Protein AF-A0A8T5BB69-F1 (afdb_monomer)

Secondary structure (DSSP, 8-state):
----------EEEEEESSHHHHHHHHHTTPEEEEEETTEEEEEEE-

Sequence (46 aa):
MRRYTRWPDEYISRVARTVEETFGLVESGFEYVCEIDGAKIFRKRK

Radius of gyration: 14.27 Å; Cα contacts (8 Å, |Δi|>4): 62; chains: 1; bounding box: 35×19×40 Å

Solvent-accessible surface area (backbone atoms only — not comparable to full-atom values): 2891 Å² total; per-residue (Å²): 133,88,81,78,84,74,74,77,81,56,63,51,75,50,76,25,77,46,70,68,52,43,50,56,39,48,76,72,62,31,42,81,75,52,69,56,94,79,31,39,31,29,40,29,80,110

Mean predicted aligned error: 7.95 Å

Structure (mmCIF, N/CA/C/O backbone):
data_AF-A0A8T5BB69-F1
#
_entry.id   AF-A0A8T5BB69-F1
#
loop_
_atom_site.group_PDB
_atom_site.id
_atom_site.type_symbol
_atom_site.label_atom_id
_atom_site.label_alt_id
_atom_site.label_comp_id
_atom_site.label_asym_id
_atom_site.label_entity_id
_atom_site.label_seq_id
_atom_site.pdbx_PDB_ins_code
_atom_site.Cartn_x
_atom_site.Cartn_y
_atom_site.Cartn_z
_atom_site.occupancy
_atom_site.B_iso_or_equiv
_atom_site.auth_seq_id
_atom_site.auth_comp_id
_atom_site.auth_asym_id
_atom_site.auth_atom_id
_atom_site.pdbx_PDB_model_num
ATOM 1 N N . MET A 1 1 ? 26.395 -9.800 -31.731 1.00 44.50 1 MET A N 1
ATOM 2 C CA . MET A 1 1 ? 25.957 -10.074 -30.342 1.00 44.50 1 MET A CA 1
ATOM 3 C C . MET A 1 1 ? 25.308 -8.818 -29.769 1.00 44.50 1 MET A C 1
ATOM 5 O O . MET A 1 1 ? 26.022 -7.877 -29.447 1.00 44.50 1 MET A O 1
ATOM 9 N N . ARG A 1 2 ? 23.971 -8.743 -29.711 1.00 51.22 2 ARG A N 1
ATOM 10 C CA . ARG A 1 2 ? 23.267 -7.606 -29.091 1.00 51.22 2 ARG A CA 1
ATOM 11 C C . ARG A 1 2 ? 23.279 -7.802 -27.575 1.00 51.22 2 ARG A C 1
ATOM 13 O O . ARG A 1 2 ? 22.589 -8.680 -27.069 1.00 51.22 2 ARG A O 1
ATOM 20 N N . ARG A 1 3 ? 24.105 -7.032 -26.863 1.00 50.28 3 ARG A N 1
ATOM 21 C CA . ARG A 1 3 ? 24.086 -6.985 -25.396 1.00 50.28 3 ARG A CA 1
ATOM 22 C C . ARG A 1 3 ? 22.867 -6.165 -24.979 1.00 50.28 3 ARG A C 1
ATOM 24 O O . ARG A 1 3 ? 22.877 -4.947 -25.105 1.00 50.28 3 ARG A O 1
ATOM 31 N N . TYR A 1 4 ? 21.810 -6.831 -24.531 1.00 49.84 4 TYR A N 1
ATOM 32 C CA . TYR A 1 4 ? 20.752 -6.167 -23.780 1.00 49.84 4 TYR A CA 1
ATOM 33 C C . TYR A 1 4 ? 21.259 -5.986 -22.351 1.00 49.84 4 TYR A C 1
ATOM 35 O O . TYR A 1 4 ? 21.197 -6.916 -21.550 1.00 49.84 4 TYR A O 1
ATOM 43 N N . THR A 1 5 ? 21.787 -4.808 -22.025 1.00 54.59 5 THR A N 1
ATOM 44 C CA . THR A 1 5 ? 22.009 -4.422 -20.627 1.00 54.59 5 THR A CA 1
ATOM 45 C C . THR A 1 5 ? 20.642 -4.112 -20.026 1.00 54.59 5 THR A C 1
ATOM 47 O O . THR A 1 5 ? 20.192 -2.971 -20.009 1.00 54.59 5 THR A O 1
ATOM 50 N N . ARG A 1 6 ? 19.912 -5.159 -19.632 1.00 54.59 6 ARG A N 1
AT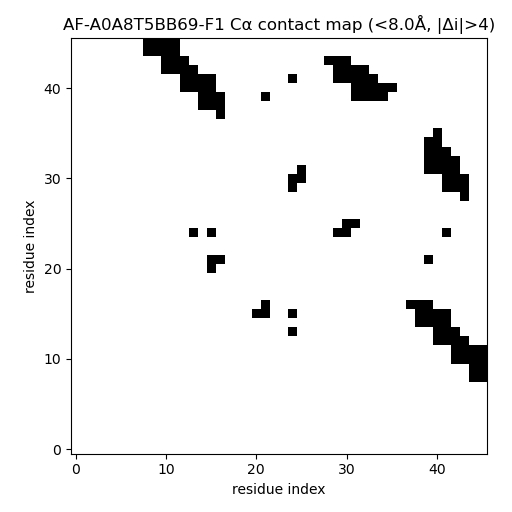OM 51 C CA . ARG A 1 6 ? 18.625 -5.027 -18.951 1.00 54.59 6 ARG A CA 1
ATOM 52 C C . ARG A 1 6 ? 18.918 -4.643 -17.507 1.00 54.59 6 ARG A C 1
ATOM 54 O O . ARG A 1 6 ? 19.196 -5.511 -16.690 1.00 54.59 6 ARG A O 1
ATOM 61 N N . TRP A 1 7 ? 18.910 -3.346 -17.222 1.00 51.53 7 TRP A N 1
ATOM 62 C CA . TRP A 1 7 ? 18.864 -2.854 -15.851 1.00 51.53 7 TRP A CA 1
ATOM 63 C C . TRP A 1 7 ? 17.566 -3.384 -15.227 1.00 51.53 7 TRP A C 1
ATOM 65 O O . TRP A 1 7 ? 16.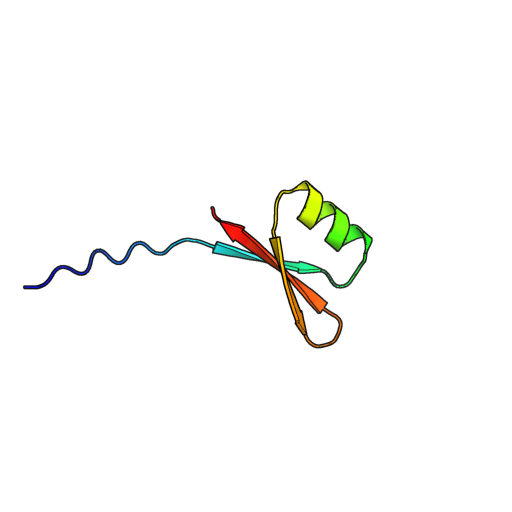495 -3.117 -15.780 1.00 51.53 7 TRP A O 1
ATOM 75 N N . PRO A 1 8 ? 17.596 -4.198 -14.159 1.00 62.66 8 PRO A N 1
ATOM 76 C CA . PRO A 1 8 ? 16.389 -4.405 -13.394 1.00 62.66 8 PRO A CA 1
ATOM 77 C C . PRO A 1 8 ? 16.169 -3.091 -12.653 1.00 62.66 8 PRO A C 1
ATOM 79 O O . PRO A 1 8 ? 16.867 -2.794 -11.691 1.00 62.66 8 PRO A O 1
ATOM 82 N N . ASP A 1 9 ? 15.251 -2.255 -13.129 1.00 65.88 9 ASP A N 1
ATOM 83 C CA . ASP A 1 9 ? 14.661 -1.242 -12.270 1.00 65.88 9 ASP A CA 1
ATOM 84 C C . ASP A 1 9 ? 14.097 -1.978 -11.038 1.00 65.88 9 ASP A C 1
ATOM 86 O O . ASP A 1 9 ? 13.032 -2.597 -11.093 1.00 65.88 9 ASP A O 1
ATOM 90 N N . GLU A 1 10 ? 14.864 -2.013 -9.950 1.00 69.44 10 GLU A N 1
ATOM 91 C CA . GLU A 1 10 ? 14.454 -2.639 -8.702 1.00 69.44 10 GLU A CA 1
ATOM 92 C C . GLU A 1 10 ? 13.360 -1.758 -8.095 1.00 69.44 10 GLU A C 1
ATOM 94 O O . GLU A 1 10 ? 13.617 -0.719 -7.492 1.00 69.44 10 GLU A O 1
ATOM 99 N N . TYR A 1 11 ? 12.105 -2.134 -8.312 1.00 74.94 11 TYR A N 1
ATOM 100 C CA . TYR A 1 11 ? 10.972 -1.506 -7.648 1.00 74.94 11 TYR A CA 1
ATOM 101 C C . TYR A 1 11 ? 10.684 -2.243 -6.345 1.00 74.94 11 TYR A C 1
ATOM 103 O O . TYR A 1 11 ? 10.633 -3.473 -6.316 1.00 74.94 11 TYR A O 1
ATOM 111 N N . ILE A 1 12 ? 10.446 -1.492 -5.272 1.00 78.19 12 ILE A N 1
ATOM 112 C CA . ILE A 1 12 ? 9.958 -2.046 -4.011 1.00 78.19 12 ILE A CA 1
ATOM 113 C C . ILE A 1 12 ? 8.439 -1.893 -4.014 1.00 78.19 12 ILE A C 1
ATOM 115 O O . ILE A 1 12 ? 7.920 -0.775 -3.984 1.00 78.19 12 ILE A O 1
ATOM 119 N N . SER A 1 13 ? 7.733 -3.021 -4.063 1.00 81.81 13 SER A N 1
ATOM 120 C CA . SER A 1 13 ? 6.277 -3.077 -3.932 1.00 81.81 13 SER A CA 1
ATOM 121 C C . SER A 1 13 ? 5.897 -3.430 -2.498 1.00 81.81 13 SER A C 1
ATOM 123 O O . SER A 1 13 ? 6.420 -4.386 -1.925 1.00 81.81 13 SER A O 1
ATOM 125 N N . ARG A 1 14 ? 4.991 -2.652 -1.909 1.00 84.81 14 ARG A N 1
ATOM 126 C CA . ARG A 1 14 ? 4.442 -2.857 -0.563 1.00 84.81 14 ARG A CA 1
ATOM 127 C C . ARG A 1 14 ? 2.924 -2.861 -0.652 1.00 84.81 14 ARG A C 1
ATOM 129 O O . ARG A 1 14 ? 2.352 -2.166 -1.485 1.00 84.81 14 ARG A O 1
ATOM 136 N N . VAL A 1 15 ? 2.278 -3.646 0.195 1.00 87.69 15 VAL A N 1
ATOM 137 C CA . VAL A 1 15 ? 0.819 -3.723 0.266 1.00 87.69 15 VAL A CA 1
ATOM 138 C C . VAL A 1 15 ? 0.407 -3.286 1.660 1.00 87.69 15 VAL A C 1
ATOM 140 O O . VAL A 1 15 ? 0.999 -3.754 2.626 1.00 87.69 15 VAL A O 1
ATOM 143 N N . ALA A 1 16 ? -0.586 -2.408 1.751 1.00 88.75 16 ALA A N 1
ATOM 144 C CA . ALA A 1 16 ? -1.225 -2.037 3.003 1.00 88.75 16 ALA A CA 1
ATOM 145 C C . ALA A 1 16 ? -2.690 -2.460 2.975 1.00 88.75 16 ALA A C 1
ATOM 147 O O . ALA A 1 16 ? -3.398 -2.262 1.984 1.00 88.75 16 ALA A O 1
ATOM 148 N N . ARG A 1 17 ? -3.150 -3.033 4.085 1.00 87.31 17 ARG A N 1
ATOM 149 C CA . ARG A 1 17 ? -4.567 -3.381 4.287 1.00 87.31 17 ARG A CA 1
ATOM 150 C C . ARG A 1 17 ? -5.249 -2.438 5.269 1.00 87.31 17 ARG A C 1
ATOM 152 O O . ARG A 1 17 ? -6.470 -2.420 5.360 1.00 87.31 17 ARG A O 1
ATOM 159 N N . THR A 1 18 ? -4.456 -1.661 5.999 1.00 88.06 18 THR A N 1
ATOM 160 C CA . THR A 1 18 ? -4.922 -0.704 6.993 1.00 88.06 1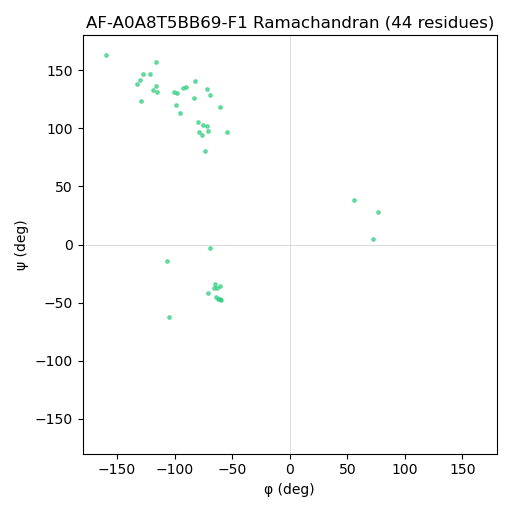8 THR A CA 1
ATOM 161 C C . THR A 1 18 ? -4.555 0.716 6.589 1.00 88.06 18 THR A C 1
ATOM 163 O O . T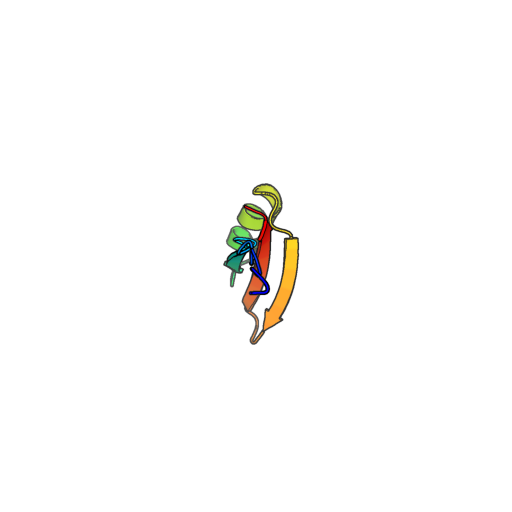HR A 1 18 ? -3.631 0.971 5.807 1.00 88.06 18 THR A O 1
ATOM 166 N N . VAL A 1 19 ? -5.316 1.663 7.128 1.00 87.06 19 VAL A N 1
ATOM 167 C CA . VAL A 1 19 ? -5.091 3.089 6.903 1.00 87.06 19 VAL A CA 1
ATOM 168 C C . VAL A 1 19 ? -3.758 3.527 7.526 1.00 87.06 19 VAL A C 1
ATOM 170 O O . VAL A 1 19 ? -3.024 4.289 6.906 1.00 87.06 19 VAL A O 1
ATOM 173 N N . GLU A 1 20 ? -3.392 2.984 8.689 1.00 89.06 20 GLU A N 1
ATOM 174 C CA . GLU A 1 20 ? -2.117 3.275 9.364 1.00 89.06 20 GLU A CA 1
ATOM 175 C C . GLU A 1 20 ? -0.898 2.843 8.533 1.00 89.06 20 GLU A C 1
ATOM 177 O O . GLU A 1 20 ? 0.019 3.637 8.322 1.00 89.06 20 GLU A O 1
ATOM 182 N N . GLU A 1 21 ? -0.906 1.627 7.973 1.00 86.50 21 GLU A N 1
ATOM 183 C CA . GLU A 1 21 ? 0.158 1.185 7.057 1.00 86.50 21 GLU A CA 1
ATOM 184 C C . GLU A 1 21 ? 0.210 2.038 5.785 1.00 86.50 21 GLU A C 1
ATOM 186 O O . GLU A 1 21 ? 1.289 2.340 5.277 1.00 86.50 21 GLU A O 1
ATOM 191 N N . THR A 1 22 ? -0.956 2.445 5.275 1.00 87.12 22 THR A N 1
ATOM 192 C CA . THR A 1 22 ? -1.050 3.320 4.101 1.00 87.12 22 THR A CA 1
ATOM 193 C C . THR A 1 22 ? -0.365 4.658 4.366 1.00 87.12 22 THR A C 1
ATOM 195 O O . THR A 1 22 ? 0.440 5.091 3.544 1.00 87.12 22 THR A O 1
ATOM 198 N N . PHE A 1 23 ? -0.621 5.284 5.517 1.00 88.62 23 PHE A N 1
ATOM 199 C CA . PHE A 1 23 ? 0.048 6.527 5.902 1.00 88.62 23 PHE A CA 1
ATOM 200 C C . PHE A 1 23 ? 1.566 6.351 5.979 1.00 88.62 23 PHE A C 1
ATOM 202 O O . PHE A 1 23 ? 2.286 7.110 5.335 1.00 88.62 23 PHE A O 1
ATOM 209 N N . GLY A 1 24 ? 2.056 5.293 6.633 1.00 89.62 24 GLY A N 1
ATOM 210 C CA . GLY A 1 24 ? 3.497 5.030 6.717 1.00 89.62 24 GLY A CA 1
ATOM 211 C C . GLY A 1 24 ? 4.168 4.812 5.352 1.00 89.62 24 GLY A C 1
ATOM 212 O O . GLY A 1 24 ? 5.306 5.240 5.139 1.00 89.62 24 GLY A O 1
ATOM 213 N N . LEU A 1 25 ? 3.472 4.180 4.400 1.00 87.75 25 LEU A N 1
ATOM 214 C CA . LEU A 1 25 ? 3.965 3.999 3.029 1.00 87.75 25 LEU A CA 1
ATOM 215 C C . LEU A 1 25 ? 3.972 5.313 2.241 1.00 87.75 25 LEU A C 1
ATOM 217 O O . LEU A 1 25 ? 4.951 5.590 1.547 1.00 87.75 25 LEU A O 1
ATOM 221 N N . VAL A 1 26 ? 2.930 6.133 2.379 1.00 86.81 26 VAL A N 1
ATOM 222 C CA . VAL A 1 26 ? 2.847 7.456 1.742 1.00 86.81 26 VAL A CA 1
ATOM 223 C C . VAL A 1 26 ? 3.935 8.389 2.284 1.00 86.81 26 VAL A C 1
ATOM 225 O O . VAL A 1 26 ? 4.654 9.000 1.496 1.00 86.81 26 VAL A O 1
ATOM 228 N N . GLU A 1 27 ? 4.141 8.438 3.603 1.00 87.56 27 GLU A N 1
ATOM 229 C CA . GLU A 1 27 ? 5.210 9.231 4.233 1.00 87.56 27 GLU A CA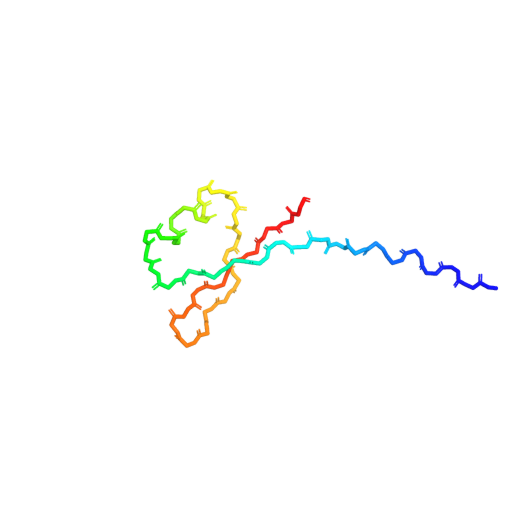 1
ATOM 230 C C . GLU A 1 27 ? 6.611 8.730 3.860 1.00 87.56 27 GLU A C 1
ATOM 232 O O . GLU A 1 27 ? 7.532 9.518 3.654 1.00 87.56 27 GLU A O 1
ATOM 237 N N . SER A 1 28 ? 6.771 7.416 3.680 1.00 86.06 28 SER A N 1
ATOM 238 C CA . SER A 1 28 ? 8.011 6.822 3.167 1.00 86.06 28 SER A CA 1
ATOM 239 C C . SER A 1 28 ? 8.271 7.138 1.685 1.00 86.06 28 SER A C 1
ATOM 241 O O . SER A 1 28 ? 9.311 6.736 1.144 1.00 86.06 28 SER A O 1
ATOM 243 N N . GLY A 1 29 ? 7.356 7.838 1.009 1.00 86.62 29 GLY A N 1
ATOM 244 C CA . GLY A 1 29 ? 7.461 8.217 -0.397 1.00 86.62 29 GLY A CA 1
ATOM 245 C C . GLY A 1 29 ? 7.162 7.068 -1.355 1.00 86.62 29 GLY A C 1
ATOM 246 O O . GLY A 1 29 ? 7.743 7.013 -2.440 1.00 86.62 29 GLY A O 1
ATOM 247 N N . PHE A 1 30 ? 6.330 6.109 -0.947 1.00 89.19 30 PHE A N 1
ATOM 248 C CA . PHE A 1 30 ? 5.758 5.160 -1.889 1.00 89.19 30 PHE A CA 1
ATOM 249 C C . PHE A 1 30 ? 4.546 5.775 -2.581 1.00 89.19 30 PHE A C 1
ATOM 251 O O . PHE A 1 30 ? 3.706 6.427 -1.966 1.00 89.19 30 PHE A O 1
ATOM 258 N N . GLU A 1 31 ? 4.434 5.498 -3.870 1.00 87.44 31 GLU A N 1
ATOM 259 C CA . GLU A 1 31 ? 3.340 5.964 -4.700 1.00 87.44 31 GLU A CA 1
ATOM 260 C C . GLU A 1 31 ? 2.230 4.915 -4.733 1.00 87.44 31 GLU A C 1
ATOM 262 O O . GLU A 1 31 ? 2.493 3.716 -4.884 1.00 87.44 31 GLU A O 1
ATOM 267 N N . TYR A 1 32 ? 0.986 5.361 -4.564 1.00 87.44 32 TYR A N 1
ATOM 268 C CA . TYR A 1 32 ? -0.182 4.496 -4.684 1.00 87.44 32 TYR A CA 1
ATOM 269 C C . TYR A 1 32 ? -0.369 4.078 -6.144 1.00 87.44 32 TYR A C 1
ATOM 271 O O . TYR A 1 32 ? -0.404 4.922 -7.037 1.00 87.44 32 TYR A O 1
ATOM 279 N N . VAL A 1 33 ? -0.508 2.773 -6.381 1.00 88.56 33 VAL A N 1
ATOM 280 C CA . VAL A 1 33 ? -0.679 2.222 -7.730 1.00 88.56 33 VAL A CA 1
ATOM 281 C C . VAL A 1 33 ? -2.124 1.806 -7.959 1.00 88.56 33 VAL A C 1
ATOM 283 O O . VAL A 1 33 ? -2.777 2.321 -8.860 1.00 88.56 33 VAL A O 1
ATOM 286 N N . CYS A 1 34 ? -2.611 0.849 -7.171 1.00 89.38 34 CYS A N 1
ATOM 287 C CA . CYS A 1 34 ? -3.928 0.234 -7.330 1.00 89.38 34 CYS 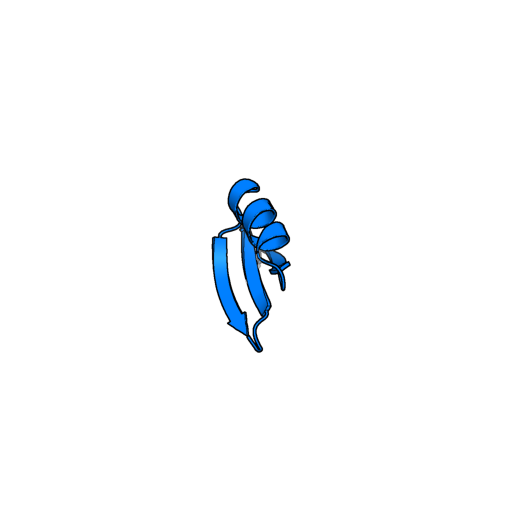A CA 1
ATOM 288 C C . CYS A 1 34 ? -4.368 -0.430 -6.026 1.00 89.38 34 CYS A C 1
ATOM 290 O O . CYS A 1 34 ? -3.548 -0.725 -5.161 1.00 89.38 34 CYS A O 1
ATOM 292 N N . GLU A 1 35 ? -5.657 -0.724 -5.920 1.00 90.44 35 GLU A N 1
ATOM 293 C CA . GLU A 1 35 ? -6.234 -1.524 -4.845 1.00 90.44 35 GLU A CA 1
ATOM 294 C C . GLU A 1 35 ? -6.797 -2.815 -5.439 1.00 90.44 35 GLU A C 1
ATOM 296 O O . GLU A 1 35 ? -7.496 -2.779 -6.452 1.00 90.44 35 GLU A O 1
ATOM 301 N N . ILE A 1 36 ? -6.465 -3.955 -4.835 1.00 87.38 36 ILE A N 1
ATOM 302 C CA . ILE A 1 36 ? -6.961 -5.273 -5.239 1.00 87.38 36 ILE A CA 1
ATOM 303 C C . ILE A 1 36 ? -7.500 -5.956 -3.988 1.00 87.38 36 ILE A C 1
ATOM 305 O O . ILE A 1 36 ? -6.768 -6.099 -3.012 1.00 87.38 36 ILE A O 1
ATOM 309 N N . ASP A 1 37 ? -8.768 -6.370 -4.013 1.00 85.19 37 ASP A N 1
ATOM 310 C CA . ASP A 1 37 ? -9.408 -7.093 -2.900 1.00 85.19 37 ASP A CA 1
ATOM 311 C C . ASP A 1 37 ? -9.345 -6.328 -1.554 1.00 85.19 37 ASP A C 1
ATOM 313 O O . ASP A 1 37 ? -9.080 -6.885 -0.490 1.00 85.19 37 ASP A O 1
ATOM 317 N N . GLY A 1 38 ? -9.501 -4.997 -1.606 1.00 82.69 38 GLY A N 1
ATOM 318 C CA . GLY A 1 38 ? -9.384 -4.111 -0.439 1.00 82.69 38 GLY A CA 1
ATOM 319 C C . GLY A 1 38 ? -7.952 -3.912 0.082 1.00 82.69 38 GLY A C 1
ATOM 320 O O . GLY A 1 38 ? -7.755 -3.249 1.099 1.00 82.69 38 GLY A O 1
ATOM 321 N N . ALA A 1 39 ? -6.941 -4.462 -0.595 1.00 84.88 39 ALA A N 1
ATOM 322 C CA . ALA A 1 39 ? -5.534 -4.249 -0.282 1.00 84.88 39 ALA A CA 1
ATOM 323 C C . ALA A 1 39 ? -4.935 -3.187 -1.216 1.00 84.88 39 ALA A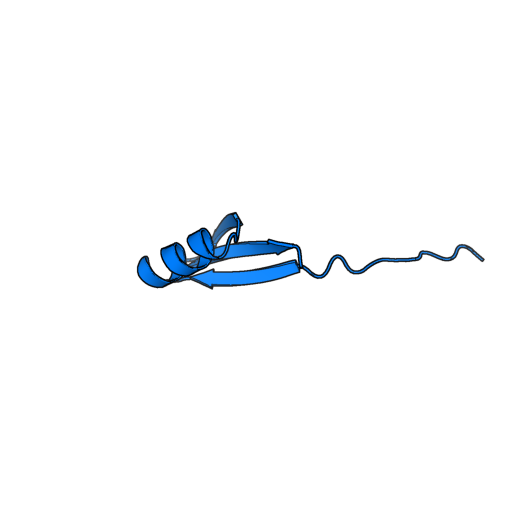 C 1
ATOM 325 O O . ALA A 1 39 ? -4.908 -3.352 -2.438 1.00 84.88 39 ALA A O 1
ATOM 326 N N . LYS A 1 40 ? -4.436 -2.086 -0.647 1.00 89.50 40 LYS A N 1
ATOM 327 C CA . LYS A 1 40 ? -3.812 -0.986 -1.390 1.00 89.50 40 LYS A CA 1
ATOM 328 C C . LYS A 1 40 ? -2.354 -1.319 -1.688 1.00 89.50 40 LYS A C 1
ATOM 330 O O . LYS A 1 40 ? -1.579 -1.632 -0.787 1.00 89.50 40 LYS A O 1
ATOM 335 N N . ILE A 1 41 ? -1.973 -1.241 -2.955 1.00 89.19 41 ILE A N 1
ATOM 336 C CA . ILE A 1 41 ? -0.631 -1.538 -3.450 1.00 89.19 41 ILE A CA 1
ATOM 337 C C . ILE A 1 41 ? 0.117 -0.230 -3.677 1.00 89.19 41 ILE A C 1
ATOM 339 O O . ILE A 1 41 ? -0.358 0.679 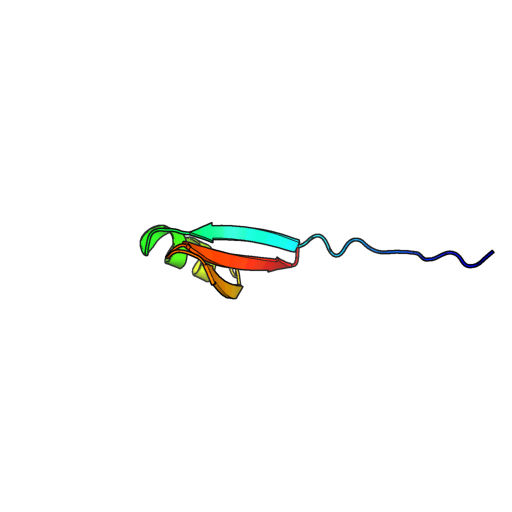-4.361 1.00 89.19 41 ILE A O 1
ATOM 343 N N . PHE A 1 42 ? 1.329 -0.188 -3.144 1.00 89.81 42 PHE A N 1
ATOM 344 C CA . PHE A 1 42 ? 2.246 0.929 -3.219 1.00 89.81 42 PHE A CA 1
ATOM 345 C C . PHE A 1 42 ? 3.551 0.498 -3.878 1.00 89.81 42 PHE A C 1
ATOM 347 O O . PHE A 1 42 ? 4.017 -0.634 -3.720 1.00 89.81 42 PHE A O 1
ATOM 354 N N . ARG A 1 43 ? 4.168 1.416 -4.614 1.00 87.44 43 ARG A N 1
ATOM 355 C CA . ARG A 1 43 ? 5.425 1.199 -5.329 1.00 87.44 43 ARG A CA 1
ATOM 356 C C . ARG A 1 43 ? 6.373 2.352 -5.054 1.00 87.44 43 ARG A C 1
ATOM 358 O O . ARG A 1 43 ? 5.986 3.509 -5.137 1.00 87.44 43 ARG A O 1
ATOM 365 N N . LYS A 1 44 ? 7.643 2.035 -4.834 1.00 84.94 44 LYS A N 1
ATOM 366 C CA . LYS A 1 44 ? 8.727 3.018 -4.796 1.00 84.94 44 LYS A CA 1
ATOM 367 C C . LYS A 1 44 ? 9.875 2.558 -5.687 1.00 84.94 44 LYS A C 1
ATOM 369 O O . LYS A 1 44 ? 10.159 1.361 -5.767 1.00 84.94 44 LYS A O 1
ATOM 374 N N . ARG A 1 45 ? 10.508 3.498 -6.391 1.00 76.75 45 ARG A N 1
ATOM 375 C CA . ARG A 1 45 ? 11.791 3.248 -7.067 1.00 76.75 45 ARG A CA 1
ATOM 376 C C . ARG A 1 45 ? 12.892 3.128 -6.015 1.00 76.75 45 ARG A C 1
AT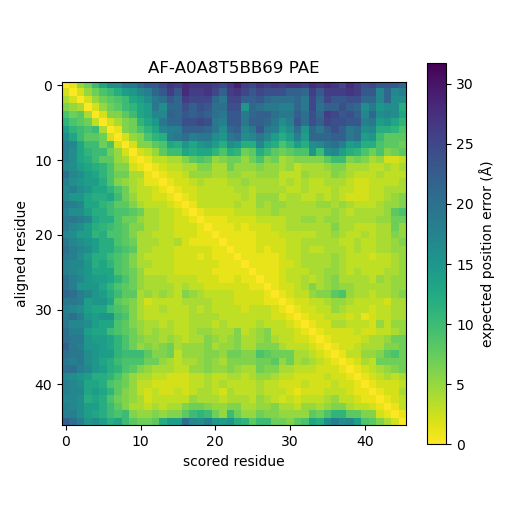OM 378 O O . ARG A 1 45 ? 12.901 3.934 -5.087 1.00 76.75 45 ARG A O 1
ATOM 385 N N . LYS A 1 46 ? 13.750 2.113 -6.136 1.00 65.19 46 LYS A N 1
ATOM 386 C CA . LYS A 1 46 ? 14.956 1.996 -5.309 1.00 65.19 46 LYS A CA 1
ATOM 387 C C . LYS A 1 46 ? 15.905 3.162 -5.567 1.00 65.19 46 LYS A C 1
ATOM 389 O O . LYS A 1 46 ? 15.983 3.602 -6.737 1.00 65.19 46 LYS A O 1
#

Foldseek 3Di:
DDDPPPDPQDKDKDKDLDPVVVVVCVVVVWDFDDADPSITMTIDGD

pLDDT: mean 79.22, std 13.73, range [44.5, 90.44]

Nearest PDB structures (foldseek):
  2oh1-assembly3_C  TM=8.030E-01  e=1.491E-01  Listeria monocytogenes serotype 4b str. F2365
  4xpl-assembly1_A  TM=7.689E-01  e=1.845E+00  Campylobacter jejuni subsp. jejuni PT14
  4xpk-assembly1_A  TM=6.970E-01  e=1.983E+00  Campylobacter jejuni subsp. jejuni PT14
  4zb3-assembly1_A-2  TM=7.195E-01  e=1.845E+00  Arabidopsis thaliana
  5jlt-assembly3_D  TM=6.932E-01  e=3.279E+00  Tequatrovirus T4